Protein AF-A0A162I3X4-F1 (afdb_monomer)

InterPro domains:
  IPR044053 Hydroxylase/desaturase AsaB-like [NF041278] (3-129)
  IPR044053 Hydroxylase/desaturase AsaB-like [PTHR34598] (3-129)

pLDDT: mean 87.14, std 12.46, range [32.06, 98.12]

Solvent-accessible surface area (backbone atoms only — not comparable to full-atom values): 8849 Å² total; per-residue (Å²): 138,81,82,78,85,79,46,69,68,60,39,59,73,49,52,46,58,55,50,46,50,53,48,28,72,77,68,69,48,93,74,80,80,85,88,78,86,82,61,69,30,95,72,56,76,84,80,84,35,42,64,68,82,89,67,95,78,57,91,50,32,79,68,43,55,58,54,49,41,51,73,76,38,57,93,50,23,82,64,50,72,76,47,93,76,84,88,80,88,86,86,76,81,91,58,91,78,88,70,88,72,94,80,83,78,64,69,91,81,54,59,73,91,75,62,72,83,42,79,44,82,49,102,90,45,82,47,41,40

Organism: Metarhizium rileyi (strain RCEF 4871) (NCBI:txid1649241)

Radius of gyration: 16.7 Å; Cα contacts (8 Å, |Δi|>4): 79; chains: 1; bounding box: 43×37×44 Å

Foldseek 3Di:
DDPPPLDPVNCVVPVVVVVFVVCCVVPVDPDDDDPDDFDEDCDPDDRNGHHDDPDDDDPADPVQQLVVQCVPPVVCSVVPSVDDDDDDDDDDDRDDDPDDDDDDDDPVVDDPVNHDWDWDDDPVDIGID

Secondary structure (DSSP, 8-state):
---TTS-HHHIIIIIHHHHHHHHHHHH--S---------EESSTTSSSPEEPP-S---S--HHHHHHHHHHH-GGGHHHHTTS----------SS---SS------GGGS-GGG----EEEETTEEEE-

Mean predicted aligned error: 6.02 Å

Sequence (129 aa):
MGKAFEDDNQIRASYYAETEQLLKDVTGARKVFILDHTICHQSPGADGGKALPQRVHIDQSYSAALSRVPHHLPDEAEHLLKCRVRIINVWRPIKKIERDPLAVAEAGSVPDANLVVTELVYPDKWGET

Structure (mmCIF, N/CA/C/O backbone):
data_AF-A0A162I3X4-F1
#
_entry.id   AF-A0A162I3X4-F1
#
loop_
_atom_site.group_PDB
_atom_site.id
_atom_site.type_symbol
_atom_site.label_atom_id
_atom_site.label_alt_id
_atom_site.label_comp_id
_atom_site.label_asym_id
_atom_site.label_entity_id
_atom_site.label_seq_id
_atom_site.pdbx_PDB_ins_code
_atom_site.Cartn_x
_atom_site.Cartn_y
_atom_site.Cartn_z
_atom_site.occupancy
_atom_site.B_iso_or_equiv
_atom_site.auth_seq_id
_atom_site.auth_comp_id
_atom_site.auth_asym_id
_atom_site.auth_atom_id
_atom_site.pdbx_PDB_model_num
ATOM 1 N N . MET A 1 1 ? -20.562 4.142 21.245 1.00 32.06 1 MET A N 1
ATOM 2 C CA . MET A 1 1 ? -20.288 3.216 20.128 1.00 32.06 1 MET A CA 1
ATOM 3 C C . MET A 1 1 ? -19.141 3.814 19.308 1.00 32.06 1 MET A C 1
ATOM 5 O O . MET A 1 1 ? -19.358 4.853 18.705 1.00 32.06 1 MET A O 1
ATOM 9 N N . GLY A 1 2 ? -17.937 3.225 19.371 1.00 42.78 2 GLY A N 1
ATOM 10 C CA . GLY A 1 2 ? -16.809 3.459 18.444 1.00 42.78 2 GLY A CA 1
ATOM 11 C C . GLY A 1 2 ? -15.910 4.695 18.636 1.00 42.78 2 GLY A C 1
ATOM 12 O O . GLY A 1 2 ? -16.044 5.637 17.871 1.00 42.78 2 GLY A O 1
ATOM 13 N N . LYS A 1 3 ? -14.954 4.637 19.581 1.00 51.00 3 LYS A N 1
ATOM 14 C CA . LYS A 1 3 ? -13.705 5.446 19.611 1.00 51.00 3 LYS A CA 1
ATOM 15 C C . LYS A 1 3 ? -12.495 4.690 19.018 1.00 51.00 3 LYS A C 1
ATOM 17 O O . LYS A 1 3 ? -11.348 5.070 19.214 1.00 51.00 3 LYS A O 1
ATOM 22 N N . ALA A 1 4 ? -12.735 3.551 18.373 1.00 62.34 4 ALA A N 1
ATOM 23 C CA . ALA A 1 4 ? -11.681 2.832 17.671 1.00 62.34 4 ALA A CA 1
ATOM 24 C C . ALA A 1 4 ? -11.366 3.626 16.398 1.00 62.34 4 ALA A C 1
ATOM 26 O O . ALA A 1 4 ? -12.308 4.025 15.719 1.00 62.34 4 ALA A O 1
ATOM 27 N N . PHE A 1 5 ? -10.0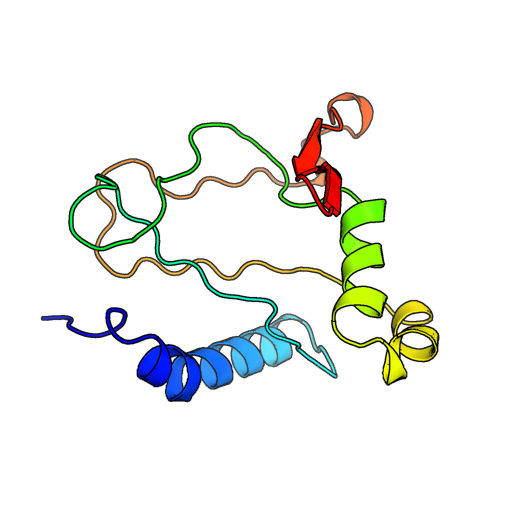91 3.826 16.075 1.00 74.62 5 PHE A N 1
ATOM 28 C CA . PHE A 1 5 ? -9.605 4.568 14.899 1.00 74.62 5 PHE A CA 1
ATOM 29 C C . PHE A 1 5 ? -9.528 6.106 15.016 1.00 74.62 5 PHE A C 1
ATOM 31 O O . PHE A 1 5 ? -9.601 6.787 14.002 1.00 74.62 5 PHE A O 1
ATOM 38 N N . GLU A 1 6 ? -9.333 6.657 16.219 1.00 76.00 6 GLU A N 1
ATOM 39 C CA . GLU A 1 6 ? -8.925 8.071 16.411 1.00 76.00 6 GLU A CA 1
ATOM 40 C C . GLU A 1 6 ? -7.462 8.211 16.884 1.00 76.00 6 GLU A C 1
ATOM 42 O O . GLU A 1 6 ? -6.856 9.265 16.719 1.00 76.00 6 GLU A O 1
ATOM 47 N N . ASP A 1 7 ? -6.881 7.145 17.449 1.00 83.25 7 ASP A N 1
ATOM 48 C CA . ASP A 1 7 ? -5.502 7.111 17.951 1.00 83.25 7 ASP A CA 1
ATOM 49 C C . ASP A 1 7 ? -4.617 6.225 17.061 1.00 83.25 7 ASP A C 1
ATOM 51 O O . ASP A 1 7 ? -4.752 4.998 17.038 1.00 83.25 7 ASP A O 1
ATOM 55 N N . ASP A 1 8 ? -3.682 6.859 16.353 1.00 84.31 8 ASP A N 1
ATOM 56 C CA . ASP A 1 8 ? -2.693 6.214 15.483 1.00 84.31 8 ASP A CA 1
ATOM 57 C C . ASP A 1 8 ? -1.863 5.145 16.224 1.00 84.31 8 ASP A C 1
ATOM 59 O O . ASP A 1 8 ? -1.628 4.063 15.678 1.00 84.31 8 ASP A O 1
ATOM 63 N N . ASN A 1 9 ? -1.506 5.367 17.496 1.00 86.19 9 ASN A N 1
ATOM 64 C CA . ASN A 1 9 ? -0.749 4.383 18.275 1.00 86.19 9 ASN A CA 1
ATOM 65 C C . ASN A 1 9 ? -1.581 3.131 18.550 1.00 86.19 9 ASN A C 1
ATOM 67 O O . ASN A 1 9 ? -1.077 2.011 18.454 1.00 86.19 9 ASN A O 1
ATOM 71 N N . GLN A 1 10 ? -2.867 3.304 18.861 1.00 86.00 10 GLN A N 1
ATOM 72 C CA . GLN A 1 10 ? -3.771 2.181 19.087 1.00 86.00 10 GLN A CA 1
ATOM 73 C C . GLN A 1 10 ? -3.980 1.367 17.804 1.00 86.00 10 GLN A C 1
ATOM 75 O O . GLN A 1 10 ? -3.997 0.132 17.852 1.00 86.00 10 GLN A O 1
ATOM 80 N N . ILE A 1 11 ? -4.099 2.040 16.655 1.00 87.25 11 ILE A N 1
ATOM 81 C CA . ILE A 1 11 ? -4.210 1.392 15.341 1.00 87.25 11 ILE A CA 1
ATOM 82 C C . ILE A 1 11 ? -2.957 0.562 15.066 1.00 87.25 11 ILE A C 1
ATOM 84 O O . ILE A 1 11 ? -3.065 -0.623 14.753 1.00 87.25 11 ILE A O 1
ATOM 88 N N . ARG A 1 12 ? -1.766 1.140 15.250 1.00 88.75 12 ARG A N 1
ATOM 89 C CA . ARG A 1 12 ? -0.498 0.420 15.062 1.00 88.75 12 ARG A CA 1
ATOM 90 C C . ARG A 1 12 ? -0.351 -0.765 16.010 1.00 88.75 12 ARG A C 1
ATOM 92 O O . ARG A 1 12 ? 0.125 -1.814 15.598 1.00 88.75 12 ARG A O 1
ATOM 99 N N . ALA A 1 13 ? -0.774 -0.628 17.264 1.00 87.31 13 ALA A N 1
ATOM 100 C CA . ALA A 1 13 ? -0.631 -1.689 18.257 1.00 87.31 13 ALA A CA 1
ATOM 101 C C . ALA A 1 13 ? -1.554 -2.894 18.006 1.00 87.31 13 ALA A C 1
ATOM 103 O O . ALA A 1 13 ? -1.211 -4.012 18.382 1.00 87.31 13 ALA A O 1
ATOM 104 N N . SER A 1 14 ? -2.727 -2.681 17.401 1.00 87.25 14 SER A N 1
ATOM 105 C CA . SER A 1 14 ? -3.759 -3.720 17.270 1.00 87.25 14 SER A CA 1
ATOM 106 C C . SER A 1 14 ? -4.076 -4.075 15.819 1.00 87.25 14 SER A C 1
ATOM 108 O O . SER A 1 14 ? -3.953 -5.230 15.411 1.00 87.25 14 SER A O 1
ATOM 110 N N . TYR A 1 15 ? -4.438 -3.079 15.015 1.00 90.75 15 TYR A N 1
ATOM 111 C CA . TYR A 1 15 ? -4.946 -3.283 13.664 1.00 90.75 15 TYR A CA 1
ATOM 112 C C . TYR A 1 15 ? -3.859 -3.712 12.676 1.00 90.75 15 TYR A C 1
ATOM 114 O O . TYR A 1 15 ? -4.147 -4.425 11.717 1.00 90.75 15 TYR A O 1
ATOM 122 N N . TYR A 1 16 ? -2.602 -3.328 12.910 1.00 94.81 16 TYR A N 1
ATOM 123 C CA . TYR A 1 16 ? -1.491 -3.754 12.055 1.00 94.81 16 TYR A CA 1
ATOM 124 C C . TYR A 1 16 ? -1.275 -5.266 12.131 1.00 94.81 16 TYR A C 1
ATOM 126 O O . TYR A 1 16 ? -1.168 -5.912 11.093 1.00 94.81 16 TYR A O 1
ATOM 134 N N . ALA A 1 17 ? -1.291 -5.839 13.338 1.00 93.75 17 ALA A N 1
ATOM 135 C CA . ALA A 1 17 ? -1.152 -7.281 13.524 1.00 93.75 17 ALA A CA 1
ATOM 136 C C . ALA A 1 17 ? -2.334 -8.050 12.905 1.00 93.75 17 ALA A C 1
ATOM 138 O O . ALA A 1 17 ? -2.127 -9.049 12.218 1.00 93.75 17 ALA A O 1
ATOM 139 N N . GLU A 1 18 ? -3.564 -7.553 13.089 1.00 94.81 18 GLU A N 1
ATOM 140 C CA . GLU A 1 18 ? -4.773 -8.109 12.459 1.00 94.81 18 GLU A CA 1
ATOM 141 C C . GLU A 1 18 ? -4.662 -8.095 10.925 1.00 94.81 18 GLU A C 1
ATOM 143 O O . GLU A 1 18 ? -4.903 -9.106 10.266 1.00 94.81 18 GLU A O 1
ATOM 148 N N . THR A 1 19 ? -4.244 -6.961 10.357 1.00 96.00 19 THR A N 1
ATOM 149 C CA . THR A 1 19 ? -4.110 -6.769 8.906 1.00 96.00 19 THR A CA 1
ATOM 150 C C . THR A 1 19 ? -2.997 -7.634 8.322 1.00 96.00 19 THR A C 1
ATOM 152 O O . THR A 1 19 ? -3.177 -8.247 7.270 1.00 96.00 19 THR A O 1
ATOM 155 N N . GLU A 1 20 ? -1.852 -7.716 9.000 1.00 97.00 20 GLU A N 1
ATOM 156 C CA . GLU A 1 20 ? -0.750 -8.586 8.596 1.00 97.00 20 GLU A CA 1
ATOM 157 C C . GLU A 1 20 ? -1.191 -10.050 8.558 1.00 97.00 20 GLU A C 1
ATOM 159 O O . GLU A 1 20 ? -0.945 -10.729 7.559 1.00 97.00 20 GLU A O 1
ATOM 164 N N . GLN A 1 21 ? -1.871 -10.527 9.603 1.00 97.00 21 GLN A N 1
ATOM 165 C CA . GLN A 1 21 ? -2.333 -11.910 9.653 1.00 97.00 21 GLN A CA 1
ATOM 166 C C . GLN A 1 21 ? -3.366 -12.197 8.558 1.00 97.00 21 GLN A C 1
ATOM 168 O O . GLN A 1 21 ? -3.204 -13.164 7.818 1.00 97.00 21 GLN A O 1
ATOM 173 N N . LEU A 1 22 ? -4.354 -11.313 8.373 1.00 97.31 22 LEU A N 1
ATOM 174 C CA . LEU A 1 22 ? -5.337 -11.416 7.292 1.00 97.31 22 LEU A CA 1
ATOM 175 C C . LEU A 1 22 ? -4.660 -11.556 5.921 1.00 97.31 22 LEU A C 1
ATOM 177 O O . LEU A 1 22 ? -5.015 -12.428 5.127 1.00 97.31 22 LEU A O 1
ATOM 181 N N . LEU A 1 23 ? -3.678 -10.700 5.630 1.00 97.88 23 LEU A N 1
ATOM 182 C CA . LEU A 1 23 ? -2.971 -10.733 4.352 1.00 97.88 23 LEU A CA 1
ATOM 183 C C . LEU A 1 23 ? -2.160 -12.019 4.188 1.00 97.88 23 LEU A C 1
ATOM 185 O O . LEU A 1 23 ? -2.158 -12.586 3.094 1.00 97.88 23 LEU A O 1
ATOM 189 N N . LYS A 1 24 ? -1.503 -12.511 5.243 1.00 97.69 24 LYS A N 1
ATOM 190 C CA . LYS A 1 24 ? -0.800 -13.802 5.202 1.00 97.69 24 LYS A CA 1
ATOM 191 C C . LYS A 1 24 ? -1.760 -14.952 4.920 1.00 97.69 24 LYS A C 1
ATOM 193 O O . LYS A 1 24 ? -1.473 -15.748 4.030 1.00 97.69 24 LYS A O 1
ATOM 198 N N . ASP A 1 25 ? -2.902 -14.991 5.596 1.00 98.12 25 ASP A N 1
ATOM 199 C CA . ASP A 1 25 ? -3.891 -16.061 5.449 1.00 98.12 25 ASP A CA 1
ATOM 200 C C . ASP A 1 25 ? -4.504 -16.087 4.043 1.00 98.12 25 ASP A C 1
ATOM 202 O O . ASP A 1 25 ? -4.630 -17.146 3.431 1.00 98.12 25 ASP A O 1
ATOM 206 N N . VAL A 1 26 ? -4.839 -14.916 3.490 1.00 97.50 26 VAL A N 1
ATOM 207 C CA . VAL A 1 26 ? -5.473 -14.805 2.166 1.00 97.50 26 VAL A CA 1
ATOM 208 C C . VAL A 1 26 ? -4.478 -15.019 1.025 1.00 97.50 26 VAL A C 1
ATOM 210 O O . VAL A 1 26 ? -4.833 -15.568 -0.018 1.00 97.50 26 VAL A O 1
ATOM 213 N N . THR A 1 27 ? -3.237 -14.554 1.175 1.00 96.88 27 THR A N 1
ATOM 214 C CA . THR A 1 27 ? -2.275 -14.512 0.059 1.00 96.88 27 THR A CA 1
ATOM 215 C C . THR A 1 27 ? -1.172 -15.562 0.138 1.00 96.88 27 THR A C 1
ATOM 217 O O . THR A 1 27 ? -0.488 -15.787 -0.863 1.00 96.88 27 THR A O 1
ATOM 220 N N . GLY A 1 28 ? -0.962 -16.178 1.304 1.00 97.00 28 GLY A N 1
ATOM 221 C CA . GLY A 1 28 ? 0.188 -17.039 1.582 1.00 97.00 28 GLY A CA 1
ATOM 222 C C . GLY A 1 28 ? 1.518 -16.280 1.674 1.00 97.00 28 GLY A C 1
ATOM 223 O O . GLY A 1 28 ? 2.582 -16.878 1.508 1.00 97.00 28 GLY A O 1
ATOM 224 N N . ALA A 1 29 ? 1.493 -14.957 1.874 1.00 97.06 29 ALA A N 1
ATOM 225 C CA . ALA A 1 29 ? 2.707 -14.152 1.923 1.00 97.06 29 ALA A CA 1
ATOM 226 C C . ALA A 1 29 ? 3.625 -14.569 3.084 1.00 97.06 29 ALA A C 1
ATOM 228 O O . ALA A 1 29 ? 3.210 -14.662 4.236 1.00 97.06 29 ALA A O 1
ATOM 229 N N . ARG A 1 30 ? 4.920 -14.740 2.795 1.00 94.56 30 ARG A N 1
ATOM 230 C CA . ARG A 1 30 ? 5.945 -14.989 3.826 1.00 94.56 30 ARG A CA 1
ATOM 231 C C . ARG A 1 30 ? 6.235 -13.743 4.668 1.00 94.56 30 ARG A C 1
ATOM 233 O O . ARG A 1 30 ? 6.608 -13.855 5.832 1.00 94.56 30 ARG A O 1
ATOM 240 N N . LYS A 1 31 ? 6.098 -12.563 4.064 1.00 95.50 31 LYS A N 1
ATOM 241 C CA . LYS A 1 31 ? 6.387 -11.267 4.676 1.00 95.50 31 LYS A CA 1
ATOM 242 C C . LYS A 1 31 ? 5.338 -10.258 4.237 1.00 95.50 31 LYS A C 1
ATOM 244 O O . LYS A 1 31 ? 5.007 -10.193 3.055 1.00 95.50 31 LYS A O 1
ATOM 249 N N . VAL A 1 32 ? 4.855 -9.478 5.193 1.00 97.12 32 VAL A N 1
ATOM 250 C CA . VAL A 1 32 ? 4.003 -8.311 4.973 1.00 97.12 32 VAL A CA 1
ATOM 251 C C . VAL A 1 32 ? 4.740 -7.120 5.567 1.00 97.12 32 VAL A C 1
ATOM 253 O O . VAL A 1 32 ? 5.346 -7.230 6.629 1.00 97.12 32 VAL A O 1
ATOM 256 N N . PHE A 1 33 ? 4.729 -5.999 4.858 1.00 96.38 33 PHE A N 1
ATOM 257 C CA . PHE A 1 33 ? 5.268 -4.737 5.341 1.00 96.38 33 PHE A CA 1
ATOM 258 C C . PHE A 1 33 ? 4.187 -3.676 5.179 1.00 96.38 33 PHE A C 1
ATOM 260 O O . PHE A 1 33 ? 3.681 -3.474 4.074 1.00 96.38 33 PHE A O 1
ATOM 267 N N . ILE A 1 34 ? 3.805 -3.035 6.281 1.00 95.44 34 ILE A N 1
ATOM 268 C CA . ILE A 1 34 ? 2.767 -2.005 6.274 1.00 95.44 34 ILE A CA 1
ATOM 269 C C . ILE A 1 34 ? 3.431 -0.671 5.942 1.00 95.44 34 ILE A C 1
ATOM 271 O O . ILE A 1 34 ? 4.248 -0.177 6.713 1.00 95.44 34 ILE A O 1
ATOM 275 N N . LEU A 1 35 ? 3.082 -0.117 4.778 1.00 92.50 35 LEU A N 1
ATOM 276 C CA . LEU A 1 35 ? 3.645 1.137 4.270 1.00 92.50 35 LEU A CA 1
ATOM 277 C C . LEU A 1 35 ? 3.159 2.329 5.099 1.00 92.50 35 LEU A C 1
ATOM 279 O O . LEU A 1 35 ? 3.951 3.105 5.622 1.00 92.50 35 LEU A O 1
ATOM 283 N N . ASP A 1 36 ? 1.842 2.459 5.191 1.00 90.50 36 ASP A N 1
ATOM 284 C CA . ASP A 1 36 ? 1.139 3.486 5.938 1.00 90.50 36 ASP A CA 1
ATOM 285 C C . ASP A 1 36 ? -0.303 3.024 6.194 1.00 90.50 36 ASP A C 1
ATOM 287 O O . ASP A 1 36 ? -0.721 1.941 5.773 1.00 90.50 36 ASP A O 1
ATOM 291 N N . HIS A 1 37 ? -1.054 3.847 6.918 1.00 91.69 37 HIS A N 1
ATOM 292 C CA . HIS A 1 37 ? -2.504 3.790 6.921 1.00 91.69 37 HIS A CA 1
ATOM 293 C C . HIS A 1 37 ? -3.052 5.207 6.773 1.00 91.69 37 HIS A C 1
ATOM 295 O O . HIS A 1 37 ? -2.417 6.189 7.155 1.00 91.69 37 HIS A O 1
ATOM 301 N N . THR A 1 38 ? -4.254 5.314 6.218 1.00 88.31 38 THR A N 1
ATOM 302 C CA . THR A 1 38 ? -4.966 6.585 6.087 1.00 88.31 38 THR A CA 1
ATOM 303 C C . THR A 1 38 ? -6.390 6.409 6.594 1.00 88.31 38 THR A C 1
ATOM 305 O O . THR A 1 38 ? -7.068 5.450 6.230 1.00 88.31 38 THR A O 1
ATOM 308 N N . ILE A 1 39 ? -6.854 7.362 7.403 1.00 86.81 39 ILE A N 1
ATOM 309 C CA . ILE A 1 39 ? -8.262 7.482 7.782 1.00 86.81 39 ILE A CA 1
ATOM 310 C C . ILE A 1 39 ? -8.902 8.552 6.894 1.00 86.81 39 ILE A C 1
ATOM 312 O O . ILE A 1 39 ? -8.439 9.697 6.831 1.00 86.81 39 ILE A O 1
ATOM 316 N N . CYS A 1 40 ? -9.963 8.167 6.189 1.00 81.81 40 CYS A N 1
ATOM 317 C CA . CYS A 1 40 ? -10.689 9.051 5.284 1.00 81.81 40 CYS A CA 1
ATOM 318 C C . CYS A 1 40 ? -12.012 9.508 5.905 1.00 81.81 40 CYS A C 1
ATOM 320 O O . CYS A 1 40 ? -12.741 8.708 6.492 1.00 81.81 40 CYS A O 1
ATOM 322 N N . HIS A 1 41 ? -12.341 10.787 5.723 1.00 76.50 41 HIS A N 1
ATOM 323 C CA . HIS A 1 41 ? -13.584 11.397 6.196 1.00 76.50 41 HIS A CA 1
ATOM 324 C C . HIS A 1 41 ? -14.335 12.038 5.022 1.00 76.50 41 HIS A C 1
ATOM 326 O O . HIS A 1 41 ? -13.728 12.566 4.091 1.00 76.50 41 HIS A O 1
ATOM 332 N N . GLN A 1 42 ? -15.671 12.020 5.074 1.00 68.12 42 GLN A N 1
ATOM 333 C CA . GLN A 1 42 ? -16.509 12.651 4.043 1.00 68.12 42 GLN A CA 1
ATOM 334 C C . GLN A 1 42 ? -16.378 14.184 4.025 1.00 68.12 42 GLN A C 1
ATOM 336 O O . GLN A 1 42 ? -16.459 14.785 2.958 1.00 68.12 42 GLN A O 1
ATOM 341 N N . SER A 1 43 ? -16.147 14.801 5.188 1.00 66.31 43 SER A N 1
ATOM 342 C CA . SER A 1 43 ? -15.928 16.244 5.340 1.00 66.31 43 SER A CA 1
ATOM 343 C C . SER A 1 43 ? -14.524 16.488 5.906 1.00 66.31 43 SER A C 1
ATOM 345 O O . SER A 1 43 ? -14.367 16.546 7.128 1.00 66.31 43 SER A O 1
ATOM 347 N N . PRO A 1 44 ? -13.486 16.579 5.057 1.00 59.19 44 PRO A N 1
ATOM 348 C CA . PRO A 1 44 ? -12.134 16.896 5.504 1.00 59.19 44 PRO A CA 1
ATOM 349 C C . PRO A 1 44 ? -12.118 18.336 6.037 1.00 59.19 44 PRO A C 1
ATOM 351 O O . PRO A 1 44 ? -12.348 19.283 5.289 1.00 59.19 44 PRO A O 1
ATOM 354 N N . GLY A 1 45 ? -11.908 18.512 7.342 1.00 54.47 45 GLY A N 1
ATOM 355 C CA . GLY A 1 45 ? -11.851 19.850 7.936 1.00 54.47 45 GLY A CA 1
ATOM 356 C C . GLY A 1 45 ? -11.714 19.896 9.457 1.00 54.47 45 GLY A C 1
ATOM 357 O O . GLY A 1 45 ? -10.966 20.730 9.949 1.00 54.47 45 GLY A O 1
ATOM 358 N N . ALA A 1 46 ? -12.382 19.007 10.203 1.00 48.84 46 ALA A N 1
ATOM 359 C CA . ALA A 1 46 ? -12.377 19.059 11.674 1.00 48.84 46 ALA A CA 1
ATOM 360 C C . ALA A 1 46 ? -11.402 18.067 12.342 1.00 48.84 46 ALA A C 1
ATOM 362 O O . ALA A 1 46 ? -10.774 18.418 13.335 1.00 48.84 46 ALA A O 1
ATOM 363 N N . ASP A 1 47 ? -11.214 16.875 11.760 1.00 51.56 47 ASP A N 1
ATOM 364 C CA . ASP A 1 47 ? -10.579 15.737 12.456 1.00 51.56 47 ASP A CA 1
ATOM 365 C C . ASP A 1 47 ? -9.247 15.275 11.822 1.00 51.56 47 ASP A C 1
ATOM 367 O O . ASP A 1 47 ? -8.774 14.173 12.079 1.00 51.56 47 ASP A O 1
ATOM 371 N N . GLY A 1 48 ? -8.644 16.079 10.937 1.00 56.88 48 GLY A N 1
ATOM 372 C CA . GLY A 1 48 ? -7.337 15.775 10.322 1.00 56.88 48 GLY A CA 1
ATOM 373 C C . GLY A 1 48 ? -7.314 14.649 9.271 1.00 56.88 48 GLY A C 1
ATOM 374 O O . GLY A 1 48 ? -6.262 14.377 8.695 1.00 56.88 48 GLY A O 1
ATOM 375 N N . GLY A 1 49 ? -8.449 14.008 8.978 1.00 62.97 49 GLY A N 1
ATOM 376 C CA . GLY A 1 49 ? -8.548 12.957 7.961 1.00 62.97 49 GLY A CA 1
ATOM 377 C C . GLY A 1 49 ? -8.524 13.461 6.511 1.00 62.97 49 GLY A C 1
ATOM 378 O O . GLY A 1 49 ? -8.876 14.607 6.218 1.00 62.97 49 GLY A O 1
ATOM 379 N N . LYS A 1 50 ? -8.135 12.580 5.579 1.00 73.06 50 LYS A N 1
ATOM 380 C CA . LYS A 1 50 ? -8.087 12.900 4.140 1.00 73.06 50 LYS A CA 1
ATOM 381 C C . LYS A 1 50 ? -9.472 12.824 3.489 1.00 73.06 50 LYS A C 1
ATOM 383 O O . LYS A 1 50 ? -10.344 12.069 3.924 1.00 73.06 50 LYS A O 1
ATOM 388 N N . ALA A 1 51 ? -9.647 13.597 2.417 1.00 77.88 51 ALA A N 1
ATOM 389 C CA . ALA A 1 51 ? -10.825 13.530 1.558 1.00 77.88 51 ALA A CA 1
ATOM 390 C C . ALA A 1 51 ? -10.925 12.164 0.863 1.00 77.88 51 ALA A C 1
ATOM 392 O O . ALA A 1 51 ? -9.906 11.572 0.504 1.00 77.88 51 ALA A O 1
ATOM 393 N N . LEU A 1 52 ? -12.151 11.701 0.609 1.00 79.44 52 LEU A N 1
ATOM 394 C CA . LEU A 1 52 ? -12.373 10.527 -0.234 1.00 79.44 52 LEU A CA 1
ATOM 395 C C . LEU A 1 52 ? -11.966 10.826 -1.689 1.00 79.44 52 LEU A C 1
ATOM 397 O O . LEU A 1 52 ? -12.403 11.854 -2.224 1.00 79.44 52 LEU A O 1
ATOM 401 N N . PRO A 1 53 ? -11.188 9.945 -2.350 1.00 80.31 53 PRO A N 1
ATOM 402 C CA . PRO A 1 53 ? -10.910 10.0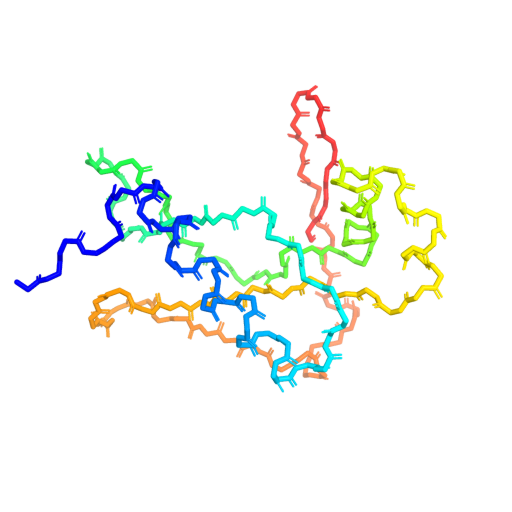67 -3.775 1.00 80.31 53 PRO A CA 1
ATOM 403 C C . PRO A 1 53 ? -12.206 10.082 -4.591 1.00 80.31 53 PRO A C 1
ATOM 405 O O . PRO A 1 53 ? -13.089 9.258 -4.382 1.00 80.31 53 PRO A O 1
ATOM 408 N N . GLN A 1 54 ? -12.309 11.024 -5.529 1.00 82.12 54 GLN A N 1
ATOM 409 C CA . GLN A 1 54 ? -13.514 11.232 -6.350 1.00 82.12 54 GLN A CA 1
ATOM 410 C C . GLN A 1 54 ? -13.359 10.723 -7.791 1.00 82.12 54 GLN A C 1
ATOM 412 O O . GLN A 1 54 ? -14.287 10.815 -8.589 1.00 82.12 54 GLN A O 1
ATOM 417 N N . ARG A 1 55 ? -12.169 10.232 -8.156 1.00 87.38 55 ARG A N 1
ATOM 418 C CA . ARG A 1 55 ? -11.850 9.744 -9.503 1.00 87.38 55 ARG A CA 1
ATOM 419 C C . ARG A 1 55 ? -11.476 8.272 -9.450 1.00 87.38 55 ARG A C 1
ATOM 421 O O . ARG A 1 55 ? -10.839 7.832 -8.494 1.00 87.38 55 ARG A O 1
ATOM 428 N N . VAL A 1 56 ? -11.829 7.541 -10.502 1.00 90.69 56 VAL A N 1
ATOM 429 C CA . VAL A 1 56 ? -11.320 6.185 -10.723 1.00 90.69 56 VAL A CA 1
ATOM 430 C C . VAL A 1 56 ? -9.823 6.282 -10.993 1.00 90.69 56 VAL A C 1
ATOM 432 O O . VAL A 1 56 ? -9.394 7.104 -11.801 1.00 90.69 56 VAL A O 1
ATOM 435 N N . HIS A 1 57 ? -9.045 5.477 -10.284 1.00 91.94 57 HIS A N 1
ATOM 436 C CA . HIS A 1 57 ? -7.597 5.409 -10.416 1.00 91.94 57 HIS A CA 1
ATOM 437 C C . HIS A 1 57 ? -7.106 4.031 -9.973 1.00 91.94 57 HIS A C 1
ATOM 439 O O . HIS A 1 57 ? -7.839 3.267 -9.341 1.00 91.94 57 HIS A O 1
ATOM 445 N N . ILE A 1 58 ? -5.860 3.737 -10.321 1.00 91.94 58 ILE A N 1
ATOM 446 C CA . ILE A 1 58 ? -5.055 2.678 -9.720 1.00 91.94 58 ILE A CA 1
ATOM 447 C C . ILE A 1 58 ? -4.001 3.399 -8.898 1.00 91.94 58 ILE A C 1
ATOM 449 O O . ILE A 1 58 ? -3.422 4.340 -9.409 1.00 91.94 58 ILE A O 1
ATOM 453 N N . ASP A 1 59 ? -3.742 2.988 -7.662 1.00 90.19 59 ASP A N 1
ATOM 454 C CA . ASP A 1 59 ? -2.877 3.751 -6.750 1.00 90.19 59 ASP A CA 1
ATOM 455 C C . ASP A 1 59 ? -1.403 3.813 -7.162 1.00 90.19 59 ASP A C 1
ATOM 457 O O . ASP A 1 59 ? -0.676 4.688 -6.692 1.00 90.19 59 ASP A O 1
ATOM 461 N N . GLN A 1 60 ? -0.925 2.832 -7.928 1.00 91.19 60 GLN A N 1
ATOM 462 C CA . GLN A 1 60 ? 0.480 2.689 -8.299 1.00 91.19 60 GLN A CA 1
ATOM 463 C C . GLN A 1 60 ? 0.586 2.080 -9.695 1.00 91.19 60 GLN A C 1
ATOM 465 O O . GLN A 1 60 ? 0.019 1.014 -9.952 1.00 91.19 60 GLN A O 1
ATOM 470 N N . SER A 1 61 ? 1.410 2.688 -10.548 1.00 91.69 61 SER A N 1
ATOM 471 C CA . SER A 1 61 ? 1.872 2.027 -11.766 1.00 91.69 61 SER A CA 1
ATOM 472 C C . SER A 1 61 ? 2.726 0.790 -11.434 1.00 91.69 61 SER A C 1
ATOM 474 O O . SER A 1 61 ? 3.194 0.602 -10.304 1.00 91.69 61 SER A O 1
ATOM 476 N N . TYR A 1 62 ? 3.010 -0.042 -12.440 1.00 90.12 62 TYR A N 1
ATOM 477 C CA . TYR A 1 62 ? 3.920 -1.180 -12.284 1.00 90.12 62 TYR A CA 1
ATOM 478 C C . TYR A 1 62 ? 5.317 -0.765 -11.797 1.00 90.12 62 TYR A C 1
ATOM 480 O O . TYR A 1 62 ? 5.890 -1.422 -10.923 1.00 90.12 62 TYR A O 1
ATOM 488 N N . SER A 1 63 ? 5.863 0.325 -12.346 1.00 91.50 63 SER A N 1
ATOM 489 C CA . SER A 1 63 ? 7.201 0.806 -11.995 1.00 91.50 63 SER A CA 1
ATOM 490 C C . SER A 1 63 ? 7.209 1.409 -10.583 1.00 91.50 63 SER A C 1
ATOM 492 O O . SER A 1 63 ? 8.070 1.072 -9.761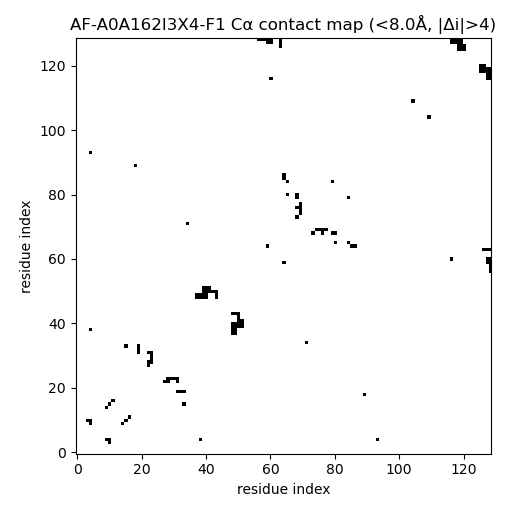 1.00 91.50 63 SER A O 1
ATOM 494 N N . ALA A 1 64 ? 6.177 2.198 -10.259 1.00 91.62 64 ALA A N 1
ATOM 495 C CA . ALA A 1 64 ? 5.990 2.800 -8.950 1.00 91.62 64 ALA A CA 1
ATOM 496 C C . ALA A 1 64 ? 5.865 1.722 -7.872 1.00 91.62 64 ALA A C 1
ATOM 498 O O . ALA A 1 64 ? 6.573 1.782 -6.866 1.00 91.62 64 ALA A O 1
ATOM 499 N N . ALA A 1 65 ? 5.070 0.677 -8.115 1.00 93.38 65 ALA A N 1
ATOM 500 C CA . ALA A 1 65 ? 4.893 -0.417 -7.170 1.00 93.38 65 ALA A CA 1
ATOM 501 C C . ALA A 1 65 ? 6.214 -1.127 -6.825 1.00 93.38 65 ALA A C 1
ATOM 503 O O . ALA A 1 65 ? 6.490 -1.374 -5.649 1.00 93.38 65 ALA A O 1
ATOM 504 N N . LEU A 1 66 ? 7.064 -1.410 -7.818 1.00 94.75 66 LEU A N 1
ATOM 505 C CA . LEU A 1 66 ? 8.372 -2.033 -7.582 1.00 94.75 66 LEU A CA 1
ATOM 506 C C . LEU A 1 66 ? 9.341 -1.092 -6.856 1.00 94.75 66 LEU A C 1
ATOM 508 O O . LEU A 1 66 ? 10.067 -1.537 -5.966 1.00 94.75 66 LEU A O 1
ATOM 512 N N . SER A 1 67 ? 9.312 0.208 -7.168 1.00 94.00 67 SER A N 1
ATOM 513 C CA . SER A 1 67 ? 10.164 1.216 -6.517 1.00 94.00 67 SER A CA 1
ATOM 514 C C . SER A 1 67 ? 9.920 1.348 -5.007 1.00 94.00 67 SER A C 1
ATOM 516 O O . SER A 1 67 ? 10.808 1.774 -4.264 1.00 94.00 67 SER A O 1
ATOM 518 N N . ARG A 1 68 ? 8.742 0.932 -4.513 1.00 94.44 68 ARG A N 1
ATOM 519 C CA . ARG A 1 68 ? 8.425 0.951 -3.075 1.00 94.44 68 ARG A CA 1
ATOM 520 C C . ARG A 1 68 ? 9.318 0.007 -2.275 1.00 94.44 68 ARG A C 1
ATOM 522 O O . ARG A 1 68 ? 9.583 0.297 -1.113 1.00 94.44 68 ARG A O 1
ATOM 529 N N . VAL A 1 69 ? 9.806 -1.080 -2.874 1.00 96.12 69 VAL A N 1
ATOM 530 C CA . VAL A 1 69 ? 10.660 -2.056 -2.181 1.00 96.12 69 VAL A CA 1
ATOM 531 C C . VAL A 1 69 ? 11.994 -1.439 -1.744 1.00 96.12 69 VAL A C 1
ATOM 533 O O . VAL A 1 69 ? 12.224 -1.397 -0.538 1.00 96.12 69 VAL A O 1
ATOM 536 N N . PRO A 1 70 ? 12.855 -0.911 -2.639 1.00 96.31 70 PRO A N 1
ATOM 537 C CA . PRO A 1 70 ? 14.116 -0.297 -2.220 1.00 96.31 70 PRO A CA 1
ATOM 538 C C . PRO A 1 70 ? 13.925 0.964 -1.375 1.00 96.31 70 PRO A C 1
ATOM 540 O O . PRO A 1 70 ? 14.794 1.289 -0.576 1.00 96.31 70 PRO A O 1
ATOM 543 N N . HIS A 1 71 ? 12.795 1.661 -1.516 1.00 94.12 71 HIS A N 1
ATOM 544 C CA . HIS A 1 71 ? 12.498 2.832 -0.696 1.00 94.12 71 HIS A CA 1
ATOM 545 C C . HIS A 1 71 ? 12.227 2.481 0.775 1.00 94.12 71 HIS A C 1
ATOM 547 O O . HIS A 1 71 ? 12.681 3.195 1.662 1.00 94.12 71 HIS A O 1
ATOM 553 N N . HIS A 1 72 ? 11.487 1.399 1.038 1.00 94.75 72 HIS A N 1
ATOM 554 C CA . HIS A 1 72 ? 11.064 1.026 2.397 1.00 94.75 72 HIS A CA 1
ATOM 555 C C . HIS A 1 72 ? 11.923 -0.056 3.046 1.00 94.75 72 HIS A C 1
ATOM 557 O O . HIS A 1 72 ? 12.017 -0.119 4.268 1.00 94.75 72 HIS A O 1
ATOM 563 N N . LEU A 1 73 ? 12.524 -0.926 2.238 1.00 96.19 73 LEU A N 1
ATOM 564 C CA . LEU A 1 73 ? 13.292 -2.091 2.674 1.00 96.19 73 LEU A CA 1
ATOM 565 C C . LEU A 1 73 ? 14.640 -2.146 1.933 1.00 96.19 73 LEU A C 1
ATOM 567 O O . LEU A 1 73 ? 14.911 -3.142 1.256 1.00 96.19 73 LEU A O 1
ATOM 571 N N . PRO A 1 74 ? 15.479 -1.091 2.012 1.00 97.00 74 PRO A N 1
ATOM 572 C CA . PRO A 1 74 ? 16.700 -0.979 1.210 1.00 97.00 74 PRO A CA 1
ATOM 573 C C . PRO A 1 74 ? 17.649 -2.167 1.411 1.00 97.00 74 PRO A C 1
ATOM 575 O O . PRO A 1 74 ? 18.150 -2.719 0.433 1.00 97.00 74 PRO A O 1
ATOM 578 N N . ASP A 1 75 ? 17.811 -2.624 2.653 1.00 98.06 75 ASP A N 1
ATOM 579 C CA . ASP A 1 75 ? 18.741 -3.703 3.014 1.00 98.06 75 ASP A CA 1
ATOM 580 C C . ASP A 1 75 ? 18.320 -5.077 2.466 1.00 98.06 75 ASP A C 1
ATOM 582 O O . ASP A 1 75 ? 19.145 -5.970 2.282 1.00 98.06 75 ASP A O 1
ATOM 586 N N . GLU A 1 76 ? 17.029 -5.263 2.184 1.00 96.88 76 GLU A N 1
ATOM 587 C CA . GLU A 1 76 ? 16.470 -6.525 1.687 1.00 96.88 76 GLU A CA 1
ATOM 588 C C . GLU A 1 76 ? 16.071 -6.455 0.206 1.00 96.88 76 GLU A C 1
ATOM 590 O O . GLU A 1 76 ? 15.668 -7.465 -0.381 1.00 96.88 76 GLU A O 1
ATOM 595 N N . ALA A 1 77 ? 16.169 -5.275 -0.412 1.00 97.38 77 ALA A N 1
ATOM 596 C CA . ALA A 1 77 ? 15.568 -4.984 -1.707 1.00 97.38 77 ALA A CA 1
ATOM 597 C C . ALA A 1 77 ? 16.052 -5.925 -2.813 1.00 97.38 77 ALA A C 1
ATOM 599 O O . ALA A 1 77 ? 15.238 -6.453 -3.571 1.00 97.38 77 ALA A O 1
ATOM 600 N N . GLU A 1 78 ? 17.359 -6.196 -2.867 1.00 97.12 78 GLU A N 1
ATOM 601 C CA . GLU A 1 78 ? 17.953 -7.074 -3.880 1.00 97.12 78 GLU A CA 1
ATOM 602 C C . GLU A 1 78 ? 17.373 -8.499 -3.827 1.00 97.12 78 GLU A C 1
ATOM 604 O O . GLU A 1 78 ? 17.178 -9.142 -4.858 1.00 97.12 78 GLU A O 1
ATOM 609 N N . HIS A 1 79 ? 17.070 -9.002 -2.628 1.00 97.12 79 HIS A N 1
ATOM 610 C CA . HIS A 1 79 ? 16.463 -10.318 -2.451 1.00 97.12 79 HIS A CA 1
ATOM 611 C C . HIS A 1 79 ? 14.958 -10.292 -2.742 1.00 97.12 79 HIS A C 1
ATOM 613 O O . HIS A 1 79 ? 14.447 -11.165 -3.449 1.00 97.12 79 HIS A O 1
ATOM 619 N N . LEU A 1 80 ? 14.242 -9.292 -2.222 1.00 96.38 80 LEU A N 1
ATOM 620 C CA . LEU A 1 80 ? 12.789 -9.189 -2.363 1.00 96.38 80 LEU A CA 1
ATOM 621 C C . LEU A 1 80 ? 12.357 -8.980 -3.817 1.00 96.38 80 LEU A C 1
ATOM 623 O O . LEU A 1 80 ? 11.379 -9.589 -4.244 1.00 96.38 80 LEU A O 1
ATOM 627 N N . LEU A 1 81 ? 13.111 -8.199 -4.598 1.00 96.12 81 LEU A N 1
ATOM 628 C CA . LEU A 1 81 ? 12.828 -7.954 -6.017 1.00 96.12 81 LEU A CA 1
ATOM 629 C C . LEU A 1 81 ? 13.053 -9.185 -6.913 1.00 96.12 81 LEU A C 1
ATOM 631 O O . LEU A 1 81 ? 12.552 -9.220 -8.033 1.00 96.12 81 LEU A O 1
ATOM 635 N N . LYS A 1 82 ? 13.754 -10.218 -6.425 1.00 96.88 82 LYS A N 1
ATOM 636 C CA . LYS A 1 82 ? 13.852 -11.530 -7.099 1.00 96.88 82 LYS A CA 1
ATOM 637 C C . LYS A 1 82 ? 12.628 -12.417 -6.830 1.00 96.88 82 LYS A C 1
ATOM 639 O O . LYS A 1 82 ? 12.488 -13.474 -7.441 1.00 96.88 82 LYS A O 1
ATOM 644 N N . CYS A 1 83 ? 11.758 -12.015 -5.905 1.00 94.56 83 CYS A N 1
ATOM 645 C CA . CYS A 1 83 ? 10.544 -12.728 -5.526 1.00 94.56 83 CYS A CA 1
ATOM 646 C C . CYS A 1 83 ? 9.293 -12.032 -6.084 1.00 94.56 83 CYS A C 1
ATOM 648 O O . CYS A 1 83 ? 9.346 -10.942 -6.649 1.00 94.56 83 CYS A O 1
ATOM 650 N N . ARG A 1 84 ? 8.121 -12.650 -5.890 1.00 94.38 84 ARG A N 1
ATOM 651 C CA . ARG A 1 84 ? 6.846 -11.997 -6.199 1.00 94.38 84 ARG A CA 1
ATOM 652 C C . ARG A 1 84 ? 6.525 -10.938 -5.144 1.00 94.38 84 ARG A C 1
ATOM 654 O O . ARG A 1 84 ? 6.319 -11.275 -3.981 1.00 94.38 84 ARG A O 1
ATOM 661 N N . VAL A 1 85 ? 6.386 -9.692 -5.584 1.00 95.19 85 VAL A N 1
ATOM 662 C CA . VAL A 1 85 ? 5.956 -8.553 -4.761 1.00 95.19 85 VAL A CA 1
ATOM 663 C C . VAL A 1 85 ? 4.545 -8.131 -5.170 1.00 95.19 85 VAL A C 1
ATOM 665 O O . VAL A 1 85 ? 4.166 -8.245 -6.336 1.00 95.19 85 VAL A O 1
ATOM 668 N N . ARG A 1 86 ? 3.742 -7.680 -4.202 1.00 95.25 86 ARG A N 1
ATOM 669 C CA . ARG A 1 86 ? 2.423 -7.077 -4.428 1.00 95.25 86 ARG A CA 1
ATOM 670 C C . ARG A 1 86 ? 2.226 -5.924 -3.450 1.00 95.25 86 ARG A C 1
ATOM 672 O O . ARG A 1 86 ? 2.633 -6.039 -2.297 1.00 95.25 86 ARG A O 1
ATOM 679 N N . ILE A 1 87 ? 1.557 -4.867 -3.896 1.00 95.56 87 ILE A N 1
ATOM 680 C CA . ILE A 1 87 ? 0.981 -3.847 -3.016 1.00 95.56 87 ILE A CA 1
ATOM 681 C C . ILE A 1 87 ? -0.509 -4.147 -2.921 1.00 95.56 87 ILE A C 1
ATOM 683 O O . ILE A 1 87 ? -1.163 -4.356 -3.941 1.00 95.56 87 ILE A O 1
ATOM 687 N N . ILE A 1 88 ? -1.022 -4.243 -1.699 1.00 96.19 88 ILE A N 1
ATOM 688 C CA . ILE A 1 88 ? -2.422 -4.565 -1.430 1.00 96.19 88 ILE A CA 1
ATOM 689 C C . ILE A 1 88 ? -2.945 -3.535 -0.440 1.00 96.19 88 ILE A C 1
ATOM 691 O O . ILE A 1 88 ? -2.420 -3.421 0.665 1.00 96.19 88 ILE A O 1
ATOM 695 N N . ASN A 1 89 ? -3.999 -2.826 -0.832 1.00 95.38 89 ASN A N 1
ATOM 696 C CA . ASN A 1 89 ? -4.739 -1.958 0.070 1.00 95.38 89 ASN A CA 1
ATOM 697 C C . ASN A 1 89 ? -5.821 -2.760 0.788 1.00 95.38 89 ASN A C 1
ATOM 699 O O . ASN A 1 89 ? -6.593 -3.484 0.158 1.00 95.38 89 ASN A O 1
ATOM 703 N N . VAL A 1 90 ? -5.902 -2.599 2.107 1.00 95.31 90 VAL A N 1
ATOM 704 C CA . VAL A 1 90 ? -6.980 -3.161 2.922 1.00 95.31 90 VAL A CA 1
ATOM 705 C C . VAL A 1 90 ? -7.922 -2.031 3.305 1.00 95.31 90 VAL A C 1
ATOM 707 O O . VAL A 1 90 ? -7.539 -1.105 4.016 1.00 95.31 90 VAL A O 1
ATOM 710 N N . TRP A 1 91 ? -9.163 -2.108 2.828 1.00 93.75 91 TRP A N 1
ATOM 711 C CA . TRP A 1 91 ? -10.194 -1.118 3.118 1.00 93.75 91 TRP A CA 1
ATOM 712 C C . TRP A 1 91 ? -11.205 -1.670 4.122 1.00 93.75 91 TRP A C 1
ATOM 714 O O . TRP A 1 91 ? -11.738 -2.766 3.941 1.00 93.75 91 TRP A O 1
ATOM 724 N N . ARG A 1 92 ? -11.486 -0.898 5.178 1.00 91.81 92 ARG A N 1
ATOM 725 C CA . ARG A 1 92 ? -12.436 -1.264 6.234 1.00 91.81 92 ARG A CA 1
ATOM 726 C C . ARG A 1 92 ? -13.381 -0.095 6.523 1.00 91.81 92 ARG A C 1
ATOM 728 O O . ARG A 1 92 ? -12.905 0.977 6.899 1.00 91.81 92 ARG A O 1
ATOM 735 N N . PRO A 1 93 ? -14.708 -0.282 6.430 1.00 90.38 93 PRO A N 1
ATOM 736 C CA . PRO A 1 93 ? -15.649 0.731 6.882 1.00 90.38 93 PRO A CA 1
ATOM 737 C C . PRO A 1 93 ? -15.612 0.815 8.416 1.00 90.38 93 PRO A C 1
ATOM 739 O O . PRO A 1 93 ? -15.824 -0.181 9.106 1.00 90.38 93 PRO A O 1
ATOM 742 N N . ILE A 1 94 ? -15.350 2.007 8.957 1.00 86.94 94 ILE A N 1
ATOM 743 C CA 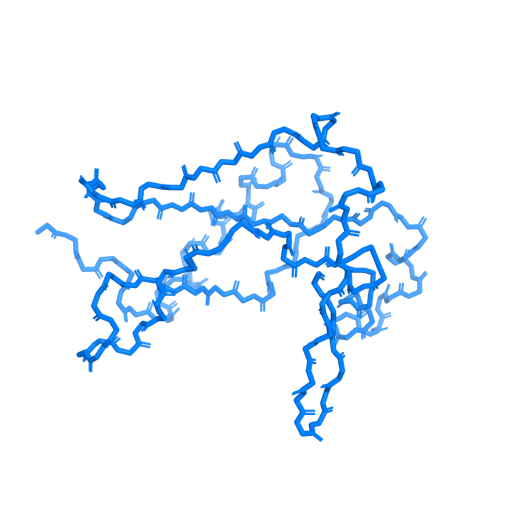. ILE A 1 94 ? -15.319 2.256 10.415 1.00 86.94 94 ILE A CA 1
ATOM 744 C C . ILE A 1 94 ? -16.740 2.477 10.966 1.00 86.94 94 ILE A C 1
ATOM 746 O O . ILE A 1 94 ? -17.045 2.162 12.116 1.00 86.94 94 ILE A O 1
ATOM 750 N N . LYS A 1 95 ? -17.632 3.007 10.126 1.00 86.31 95 LYS A N 1
ATOM 751 C CA . LYS A 1 95 ? -19.063 3.204 10.387 1.00 86.31 95 LYS A CA 1
ATOM 752 C C . LYS A 1 95 ? -19.848 2.734 9.163 1.00 86.31 95 LYS A C 1
ATOM 754 O O . LYS A 1 95 ? -19.271 2.539 8.093 1.00 86.31 95 LYS A O 1
ATOM 759 N N . LYS A 1 96 ? -21.162 2.546 9.317 1.00 90.31 96 LYS A N 1
ATOM 760 C CA . LYS A 1 96 ? -22.048 2.219 8.192 1.00 90.31 96 LYS A CA 1
ATOM 761 C C . LYS A 1 96 ? -21.886 3.274 7.093 1.00 90.31 96 LYS A C 1
ATOM 763 O O . LYS A 1 96 ? -21.947 4.468 7.377 1.00 90.31 96 LYS A O 1
ATOM 768 N N . ILE A 1 97 ? -21.691 2.818 5.860 1.00 89.00 97 ILE A N 1
ATOM 769 C CA . ILE A 1 97 ? -21.560 3.693 4.697 1.00 89.00 97 ILE A CA 1
ATOM 770 C C . ILE A 1 97 ? -22.936 3.896 4.077 1.00 89.00 97 ILE A C 1
ATOM 772 O O . ILE A 1 97 ? -23.604 2.931 3.713 1.00 89.00 97 ILE A O 1
ATOM 776 N N . GLU A 1 98 ? -23.356 5.154 3.976 1.00 89.50 98 GLU A N 1
ATOM 777 C CA . GLU A 1 98 ? -24.656 5.532 3.402 1.00 89.50 98 GLU A CA 1
ATOM 778 C C . GLU A 1 98 ? -24.516 6.324 2.095 1.00 89.50 98 GLU A C 1
ATOM 780 O O . GLU A 1 98 ? -25.475 6.436 1.337 1.00 89.50 98 GLU A O 1
ATOM 785 N N . ARG A 1 99 ? -23.313 6.832 1.801 1.00 87.06 99 ARG A N 1
ATOM 786 C CA . ARG A 1 99 ? -22.976 7.552 0.569 1.00 87.06 99 ARG A CA 1
ATOM 787 C C . ARG A 1 99 ? -21.517 7.286 0.199 1.00 87.06 99 ARG A C 1
ATOM 789 O O . ARG A 1 99 ? -20.694 7.129 1.100 1.00 87.06 99 ARG A O 1
ATOM 796 N N . ASP A 1 100 ? -21.226 7.267 -1.100 1.00 86.81 100 ASP A N 1
ATOM 797 C CA . ASP A 1 100 ? -19.877 7.121 -1.666 1.00 86.81 100 ASP A CA 1
ATOM 798 C C . ASP A 1 100 ? -19.154 5.820 -1.223 1.00 86.81 100 ASP A C 1
ATOM 800 O O . ASP A 1 100 ? -18.074 5.885 -0.631 1.00 86.81 100 ASP A O 1
ATOM 804 N N . PRO A 1 101 ? -19.744 4.620 -1.437 1.00 90.00 101 PRO A N 1
ATOM 805 C CA . PRO A 1 101 ? -19.094 3.360 -1.078 1.00 90.00 101 PRO A CA 1
ATOM 806 C C . PRO A 1 101 ? -17.858 3.087 -1.941 1.00 90.00 101 PRO A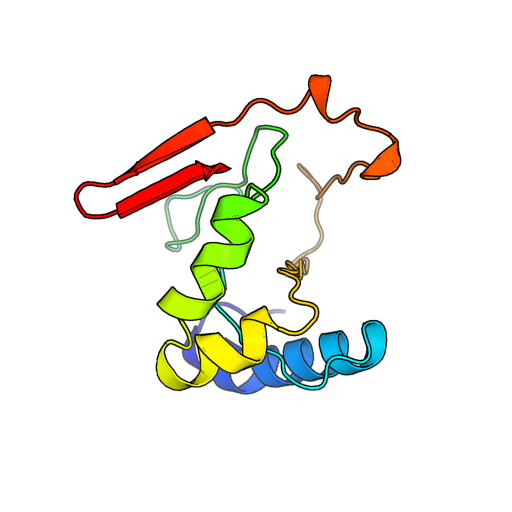 C 1
ATOM 808 O O . PRO A 1 101 ? -17.764 3.552 -3.077 1.00 90.00 101 PRO A O 1
ATOM 811 N N . LEU A 1 102 ? -16.938 2.266 -1.421 1.00 91.50 102 LEU A N 1
ATOM 812 C CA . LEU A 1 102 ? -15.841 1.746 -2.230 1.00 91.50 102 LEU A CA 1
ATOM 813 C C . LEU A 1 102 ? -16.413 0.942 -3.403 1.00 91.50 102 LEU A C 1
ATOM 815 O O . LEU A 1 102 ? -17.161 -0.017 -3.206 1.00 91.50 102 LEU A O 1
ATOM 819 N N . ALA A 1 103 ? -16.011 1.320 -4.611 1.00 92.38 103 ALA A N 1
ATOM 820 C CA . ALA A 1 103 ? -16.258 0.573 -5.830 1.00 92.38 103 ALA A CA 1
ATOM 821 C C . ALA A 1 103 ? -14.916 0.139 -6.423 1.00 92.38 103 ALA A C 1
ATOM 823 O O . ALA A 1 103 ? -13.949 0.899 -6.409 1.00 92.38 103 ALA A O 1
ATOM 824 N N . VAL A 1 104 ? -14.867 -1.084 -6.943 1.00 94.31 104 VAL A N 1
ATOM 825 C CA . VAL A 1 104 ? -13.689 -1.643 -7.612 1.00 94.31 104 VAL A CA 1
ATOM 826 C C . VAL A 1 104 ? -14.102 -2.215 -8.962 1.00 94.31 104 VAL A C 1
ATOM 828 O O . VAL A 1 104 ? -15.199 -2.759 -9.097 1.00 94.31 104 VAL A O 1
ATOM 831 N N . ALA A 1 105 ? -13.223 -2.089 -9.953 1.00 93.56 105 ALA A N 1
ATOM 832 C CA . ALA A 1 105 ? -13.340 -2.785 -11.227 1.00 93.56 105 ALA A CA 1
ATOM 833 C C . ALA A 1 105 ? -12.391 -3.987 -11.230 1.00 93.56 105 ALA A C 1
ATOM 835 O O . ALA A 1 105 ? -11.297 -3.934 -10.664 1.00 93.56 105 ALA A O 1
ATOM 836 N N . GLU A 1 106 ? -12.811 -5.080 -11.856 1.00 93.50 106 GLU A N 1
ATOM 837 C CA . GLU A 1 106 ? -11.955 -6.247 -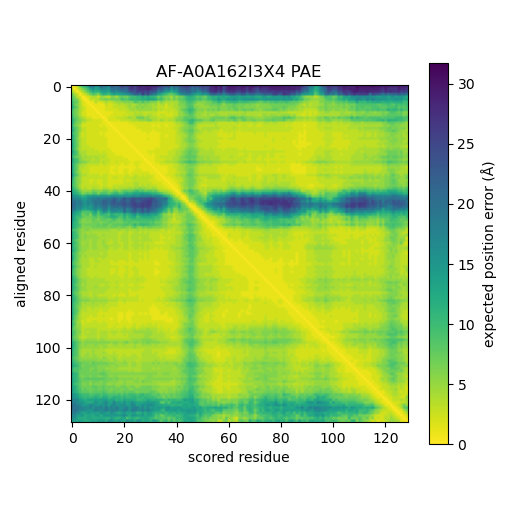12.038 1.00 93.50 106 GLU A CA 1
ATOM 838 C C . GLU A 1 106 ? -10.837 -5.903 -13.028 1.00 93.50 106 GLU A C 1
ATOM 840 O O . GLU A 1 106 ? -11.105 -5.350 -14.093 1.00 93.50 106 GLU A O 1
ATOM 845 N N . ALA A 1 107 ? -9.582 -6.200 -12.681 1.00 88.38 107 ALA A N 1
ATOM 846 C CA . ALA A 1 107 ? -8.432 -5.742 -13.462 1.00 88.38 107 ALA A CA 1
ATOM 847 C C . ALA A 1 107 ? -8.477 -6.221 -14.924 1.00 88.38 107 ALA A C 1
ATOM 849 O O . ALA A 1 107 ? -8.179 -5.444 -15.823 1.00 88.38 107 ALA A O 1
ATOM 850 N N . GLY A 1 108 ? -8.924 -7.460 -15.176 1.00 92.06 108 GLY A N 1
ATOM 851 C CA . GLY A 1 108 ? -9.050 -8.009 -16.530 1.00 92.06 108 GLY A CA 1
ATOM 852 C C . GLY A 1 108 ? -10.114 -7.328 -17.398 1.00 92.06 108 GLY A C 1
ATOM 853 O O . GLY A 1 108 ? -10.069 -7.444 -18.621 1.00 92.06 108 GLY A O 1
ATOM 854 N N . SER A 1 109 ? -11.044 -6.584 -16.792 1.00 95.06 109 SER A N 1
ATOM 855 C CA . SER A 1 109 ? -12.083 -5.835 -17.508 1.00 95.06 109 SER A CA 1
ATOM 856 C C . SER A 1 109 ? -11.603 -4.490 -18.068 1.00 95.06 109 SER A C 1
ATOM 85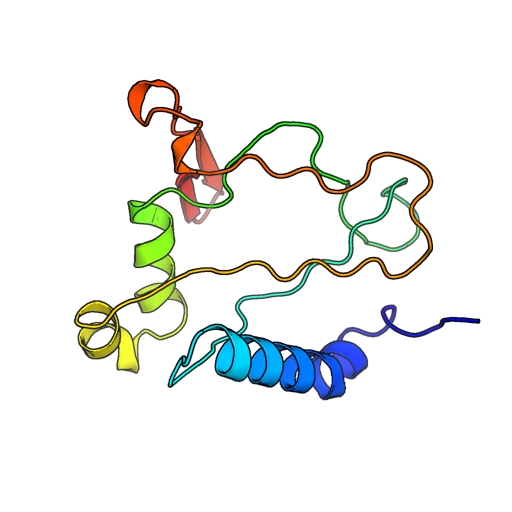8 O O . SER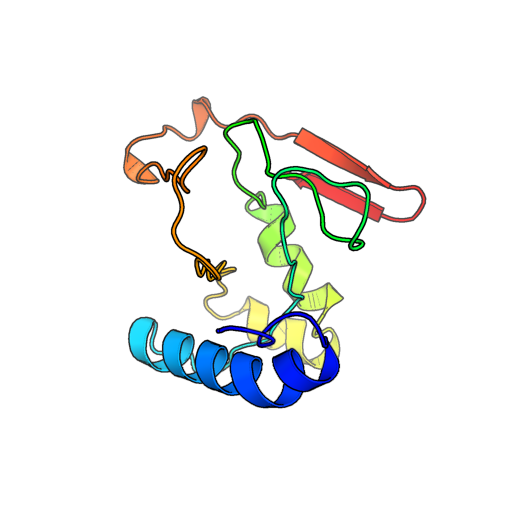 A 1 109 ? -12.308 -3.880 -18.876 1.00 95.06 109 SER A O 1
ATOM 860 N N . VAL A 1 110 ? -10.411 -4.026 -17.671 1.00 93.00 110 VAL A N 1
ATOM 861 C CA . VAL A 1 110 ? -9.821 -2.757 -18.114 1.00 93.00 110 VAL A CA 1
ATOM 862 C C . VAL A 1 110 ? -8.578 -3.050 -18.959 1.00 93.00 110 VAL A C 1
ATOM 864 O O . VAL A 1 110 ? -7.574 -3.504 -18.419 1.00 93.00 110 VAL A O 1
ATOM 867 N N . PRO A 1 111 ? -8.604 -2.795 -20.280 1.00 94.00 111 PRO A N 1
ATOM 868 C CA . PRO A 1 111 ? -7.429 -2.982 -21.125 1.00 94.00 111 PRO A CA 1
ATOM 869 C C . PRO A 1 111 ? -6.278 -2.059 -20.718 1.00 94.00 111 PRO A C 1
ATOM 871 O O . PRO A 1 111 ? -6.504 -0.874 -20.475 1.00 94.00 111 PRO A O 1
ATOM 874 N N . ASP A 1 112 ? -5.041 -2.557 -20.775 1.00 92.00 112 ASP A N 1
ATOM 875 C CA . ASP A 1 112 ? -3.833 -1.765 -20.491 1.00 92.00 112 ASP A CA 1
ATOM 876 C C . ASP A 1 112 ? -3.744 -0.486 -21.343 1.00 92.00 112 ASP A C 1
ATOM 878 O O . ASP A 1 112 ? -3.281 0.547 -20.871 1.00 92.00 112 ASP A O 1
ATOM 882 N N . ALA A 1 113 ? -4.254 -0.517 -22.580 1.00 94.25 113 ALA A N 1
ATOM 883 C CA . ALA A 1 113 ? -4.300 0.646 -23.472 1.00 94.25 113 ALA A CA 1
ATOM 884 C C . ALA A 1 113 ? -5.176 1.803 -22.950 1.00 94.25 113 ALA A C 1
ATOM 886 O O . ALA A 1 113 ? -5.058 2.926 -23.438 1.00 94.25 113 ALA A O 1
ATOM 887 N N . ASN A 1 114 ? -6.049 1.538 -21.974 1.00 92.00 114 ASN A N 1
ATOM 888 C CA . ASN A 1 114 ? -6.888 2.545 -21.330 1.00 92.00 114 ASN A CA 1
ATOM 889 C C . ASN A 1 114 ? -6.247 3.108 -20.052 1.00 92.00 114 ASN A C 1
ATOM 891 O O . ASN A 1 114 ? -6.811 4.019 -19.445 1.00 92.00 114 ASN A O 1
ATOM 895 N N . LEU A 1 115 ? -5.100 2.572 -19.623 1.00 91.62 115 LEU A N 1
ATOM 896 C CA . LEU A 1 115 ? -4.363 3.087 -18.477 1.00 91.62 115 LEU A CA 1
ATOM 897 C C . LEU A 1 115 ? -3.577 4.327 -18.901 1.00 91.62 115 LEU A C 1
ATOM 899 O O . LEU A 1 115 ? -2.800 4.300 -19.854 1.00 91.62 115 LEU A O 1
ATOM 903 N N . VAL A 1 116 ? -3.781 5.423 -18.174 1.00 92.12 116 VAL A N 1
ATOM 904 C CA . VAL A 1 116 ? -3.094 6.694 -18.412 1.00 92.12 116 VAL A CA 1
ATOM 905 C C . VAL A 1 116 ? -2.244 7.002 -17.194 1.00 92.12 116 VAL A C 1
ATOM 907 O O . VAL A 1 116 ? -2.777 7.364 -16.145 1.00 92.12 116 VAL A O 1
ATOM 910 N N . VAL A 1 117 ? -0.928 6.859 -17.352 1.00 90.06 117 VAL A N 1
ATOM 911 C CA . VAL A 1 117 ? 0.038 7.176 -16.298 1.00 90.06 117 VAL A CA 1
ATOM 912 C C . VAL A 1 117 ? -0.098 8.646 -15.927 1.00 90.06 117 VAL A C 1
ATOM 914 O O . VAL A 1 117 ? -0.041 9.524 -16.790 1.00 90.06 117 VAL A O 1
ATOM 917 N N . THR A 1 118 ? -0.285 8.909 -14.639 1.00 88.06 118 THR A N 1
ATOM 918 C CA . THR A 1 118 ? -0.338 10.267 -14.102 1.00 88.06 118 THR A CA 1
ATOM 919 C C . THR A 1 118 ? 0.839 10.482 -13.164 1.00 88.06 118 THR A C 1
ATOM 921 O O . THR A 1 118 ? 0.957 9.828 -12.128 1.00 88.06 118 THR A O 1
ATOM 924 N N . GLU A 1 119 ? 1.716 11.419 -13.517 1.00 86.88 119 GLU A N 1
ATOM 925 C CA . GLU A 1 119 ? 2.857 11.779 -12.678 1.00 86.88 119 GLU A CA 1
ATOM 926 C C . GLU A 1 119 ? 2.402 12.534 -11.421 1.00 86.88 119 GLU A C 1
ATOM 928 O O . GLU A 1 119 ? 1.602 13.473 -11.466 1.00 86.88 119 GLU A O 1
ATOM 933 N N . LEU A 1 120 ? 2.956 12.132 -10.281 1.00 80.50 120 LEU A N 1
ATOM 934 C CA . LEU A 1 120 ? 2.815 12.782 -8.987 1.00 80.50 120 LEU A CA 1
ATOM 935 C C . LEU A 1 120 ? 4.151 13.443 -8.642 1.00 80.50 120 LEU A C 1
ATOM 937 O O . LEU A 1 120 ? 5.076 12.797 -8.142 1.00 80.50 120 LEU A O 1
ATOM 941 N N . VAL A 1 121 ? 4.248 14.739 -8.938 1.00 81.00 121 VAL A N 1
ATOM 942 C CA . VAL A 1 121 ? 5.462 15.535 -8.725 1.00 81.00 121 VAL A CA 1
ATOM 943 C C . VAL A 1 121 ? 5.388 16.238 -7.371 1.00 81.00 121 VAL A C 1
ATOM 945 O O . VAL A 1 121 ? 4.582 17.147 -7.167 1.00 81.00 121 VAL A O 1
ATOM 948 N N . TYR A 1 122 ? 6.251 15.822 -6.448 1.00 74.38 122 TYR A N 1
ATOM 949 C CA . TYR A 1 122 ? 6.487 16.470 -5.158 1.00 74.38 122 TYR A CA 1
ATOM 950 C C . TYR A 1 122 ? 7.863 17.158 -5.164 1.00 74.38 122 TYR A C 1
ATOM 952 O O . TYR A 1 122 ? 8.725 16.775 -5.957 1.00 74.38 122 TYR A O 1
ATOM 960 N N . PRO A 1 123 ? 8.115 18.152 -4.287 1.00 79.38 123 PRO A N 1
ATOM 961 C CA . PRO A 1 123 ? 9.384 18.889 -4.275 1.00 79.38 123 PRO A CA 1
ATOM 962 C C . PRO A 1 123 ? 10.636 18.004 -4.167 1.00 79.38 123 PRO A C 1
ATOM 964 O O . PRO A 1 123 ? 11.686 18.347 -4.699 1.00 79.38 123 PRO A O 1
ATOM 967 N N . ASP A 1 124 ? 10.518 16.870 -3.483 1.00 80.38 124 ASP A N 1
ATOM 968 C CA . ASP A 1 124 ? 11.590 15.934 -3.149 1.00 80.38 124 ASP A CA 1
ATOM 969 C C . ASP A 1 124 ? 11.397 14.539 -3.766 1.00 80.38 124 ASP A C 1
ATOM 971 O O . ASP A 1 124 ? 12.257 13.668 -3.614 1.00 80.38 124 ASP A O 1
ATOM 975 N N . LYS A 1 125 ? 10.277 14.300 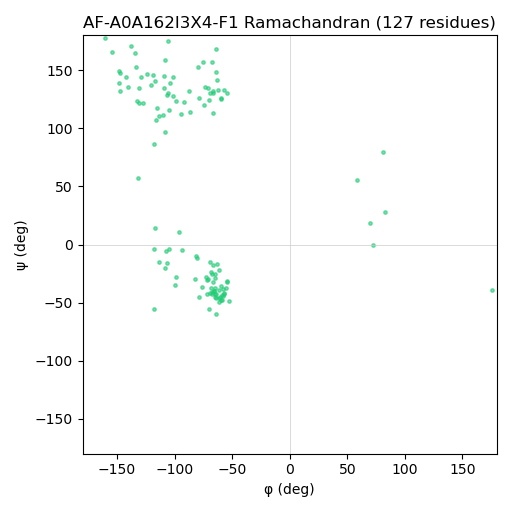-4.459 1.00 68.75 125 LYS A N 1
ATOM 976 C CA . LYS A 1 125 ? 9.902 12.960 -4.908 1.00 68.75 125 LYS A CA 1
ATOM 977 C C . LYS A 1 125 ? 9.128 12.966 -6.216 1.00 68.75 125 LYS A C 1
ATOM 979 O O . LYS A 1 125 ? 8.191 13.731 -6.412 1.00 68.75 125 LYS A O 1
ATOM 984 N N . TRP A 1 126 ? 9.480 12.003 -7.053 1.00 76.75 126 TRP A N 1
ATOM 985 C CA . TRP A 1 126 ? 8.756 11.655 -8.263 1.00 76.75 126 TRP A CA 1
ATOM 986 C C . TRP A 1 126 ? 8.028 10.336 -8.020 1.00 76.75 126 TRP A C 1
ATOM 988 O O . TRP A 1 126 ? 8.615 9.374 -7.519 1.00 76.75 126 TRP A O 1
ATOM 998 N N . GLY A 1 127 ? 6.734 10.311 -8.309 1.00 79.56 127 GLY A N 1
ATOM 999 C CA . GLY A 1 127 ? 5.918 9.105 -8.303 1.00 79.56 127 GLY A CA 1
ATOM 1000 C C . GLY A 1 127 ? 4.983 9.099 -9.500 1.00 79.56 127 GLY A C 1
ATOM 1001 O O . GLY A 1 127 ? 4.849 10.102 -10.194 1.00 79.56 127 GLY A O 1
ATOM 1002 N N . GLU A 1 128 ? 4.319 7.977 -9.727 1.00 84.75 128 GLU A N 1
ATOM 1003 C CA . GLU A 1 128 ? 3.313 7.854 -10.775 1.00 84.75 128 GLU A CA 1
ATOM 1004 C C . GLU A 1 128 ? 2.227 6.862 -10.356 1.00 84.75 128 GLU A C 1
ATOM 1006 O O . GLU A 1 128 ? 2.471 5.930 -9.579 1.00 84.75 128 GLU A O 1
ATOM 1011 N N . THR A 1 129 ? 1.024 7.111 -10.855 1.00 80.50 129 THR A N 1
ATOM 1012 C CA . THR A 1 129 ? -0.201 6.361 -10.576 1.00 80.50 129 THR A CA 1
ATOM 1013 C C . THR A 1 129 ? -0.834 5.911 -11.884 1.00 80.50 129 THR A C 1
ATOM 1015 O O . THR A 1 129 ? -0.668 6.634 -12.898 1.00 80.50 129 THR A O 1
#